Protein AF-A0A8D5FM17-F1 (afdb_monomer_lite)

Sequence (50 aa):
MGCVEIAPQIFQYNESLGYMEVVEMDYYDKKDVDEAIKNCPEDCISWEKV

Structure (mmCIF, N/CA/C/O backbone):
data_AF-A0A8D5FM17-F1
#
_entry.id   AF-A0A8D5FM17-F1
#
loop_
_atom_site.group_PDB
_atom_site.id
_atom_site.type_symbol
_atom_site.label_atom_id
_atom_site.label_alt_id
_atom_site.lab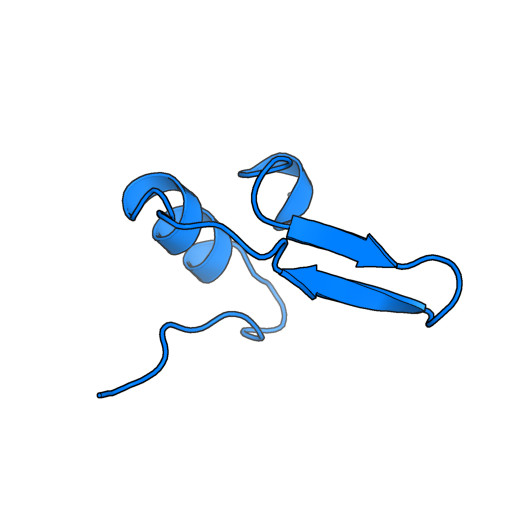el_comp_id
_atom_site.label_asym_id
_atom_site.label_entity_id
_atom_site.label_seq_id
_atom_site.pdbx_PDB_ins_code
_atom_site.Cartn_x
_atom_site.Cartn_y
_atom_site.Cartn_z
_atom_site.occupancy
_atom_site.B_iso_or_equiv
_atom_site.auth_seq_id
_atom_site.auth_comp_id
_atom_site.auth_asym_id
_atom_site.auth_atom_id
_atom_site.pdbx_PDB_model_num
ATOM 1 N N . MET A 1 1 ? 12.267 -3.989 -1.511 1.00 62.31 1 MET A N 1
ATOM 2 C CA . MET A 1 1 ? 11.193 -3.973 -0.504 1.00 62.31 1 MET A CA 1
ATOM 3 C C . MET A 1 1 ? 10.312 -2.772 -0.761 1.00 62.31 1 MET A C 1
ATOM 5 O O . MET A 1 1 ? 10.543 -1.710 -0.206 1.00 62.31 1 MET A O 1
ATOM 9 N N . GLY A 1 2 ? 9.374 -2.932 -1.692 1.00 83.44 2 GLY A N 1
ATOM 10 C CA . GLY A 1 2 ? 8.278 -1.992 -1.933 1.00 83.44 2 GLY A CA 1
ATOM 11 C C . GLY A 1 2 ? 7.006 -2.418 -1.198 1.00 83.44 2 GLY A C 1
ATOM 12 O O . GLY A 1 2 ? 6.911 -3.542 -0.709 1.00 83.44 2 GLY A O 1
ATOM 13 N N . CYS A 1 3 ? 6.005 -1.542 -1.153 1.00 92.69 3 CYS A N 1
ATOM 14 C CA . CYS A 1 3 ? 4.728 -1.801 -0.480 1.00 92.69 3 CYS A CA 1
ATOM 15 C C . CYS A 1 3 ? 3.996 -3.062 -0.990 1.00 92.69 3 CYS A C 1
ATOM 17 O O . CYS A 1 3 ? 3.412 -3.778 -0.182 1.00 92.69 3 CYS A O 1
ATOM 19 N N . VAL A 1 4 ? 4.122 -3.411 -2.278 1.00 93.38 4 VAL A N 1
ATOM 20 C CA . VAL A 1 4 ? 3.578 -4.662 -2.859 1.00 93.38 4 VAL A CA 1
ATOM 21 C C . VAL A 1 4 ? 4.239 -5.917 -2.284 1.00 93.38 4 VAL A C 1
ATOM 23 O O . VAL A 1 4 ? 3.586 -6.939 -2.131 1.00 93.38 4 VAL A O 1
ATOM 26 N N . GLU A 1 5 ? 5.530 -5.869 -1.944 1.00 92.69 5 GLU A N 1
ATOM 27 C CA . GLU A 1 5 ? 6.221 -7.027 -1.352 1.00 92.69 5 GLU A CA 1
ATOM 28 C C . GLU A 1 5 ? 5.803 -7.253 0.109 1.00 92.69 5 GLU A C 1
ATOM 30 O O . GLU A 1 5 ? 5.897 -8.373 0.605 1.00 92.69 5 GLU A O 1
ATOM 35 N N . ILE A 1 6 ? 5.353 -6.194 0.793 1.00 94.69 6 ILE A N 1
ATOM 36 C CA . ILE A 1 6 ? 4.936 -6.224 2.203 1.00 94.69 6 ILE A CA 1
ATOM 37 C C . ILE A 1 6 ? 3.464 -6.622 2.322 1.00 94.69 6 ILE A C 1
ATOM 39 O O . ILE A 1 6 ? 3.130 -7.497 3.114 1.00 94.69 6 ILE A O 1
ATOM 43 N N . ALA A 1 7 ? 2.596 -5.996 1.526 1.00 95.06 7 ALA A N 1
ATOM 44 C CA . ALA A 1 7 ? 1.154 -6.204 1.565 1.00 95.06 7 ALA A CA 1
ATOM 45 C C . ALA A 1 7 ? 0.575 -6.248 0.136 1.00 95.06 7 ALA A C 1
ATOM 47 O O . ALA A 1 7 ? -0.082 -5.296 -0.299 1.00 95.06 7 ALA A O 1
ATOM 48 N N . PRO A 1 8 ? 0.807 -7.340 -0.619 1.00 95.06 8 PRO A N 1
ATOM 49 C CA . PRO A 1 8 ? 0.377 -7.468 -2.018 1.00 95.06 8 PRO A CA 1
ATOM 50 C C . PRO A 1 8 ? -1.145 -7.440 -2.198 1.00 95.06 8 PRO A C 1
ATOM 52 O O . PRO A 1 8 ? -1.632 -7.167 -3.289 1.00 95.06 8 PRO A O 1
ATOM 55 N N . GLN A 1 9 ? -1.904 -7.733 -1.140 1.00 95.19 9 GLN A N 1
ATOM 56 C CA . GLN A 1 9 ? -3.361 -7.623 -1.134 1.00 95.19 9 GLN A CA 1
ATOM 57 C C . GLN A 1 9 ? -3.861 -6.178 -0.983 1.00 95.19 9 GLN A C 1
ATOM 59 O O . GLN A 1 9 ? -5.011 -5.915 -1.309 1.00 95.19 9 GLN A O 1
ATOM 64 N N . ILE A 1 10 ? -3.016 -5.262 -0.490 1.00 96.00 10 ILE A N 1
ATOM 65 C CA . ILE A 1 10 ? -3.368 -3.858 -0.216 1.00 96.00 10 ILE A CA 1
ATOM 66 C C . ILE A 1 10 ? -2.835 -2.935 -1.313 1.00 96.00 10 ILE A C 1
ATOM 68 O O . ILE A 1 10 ? -3.510 -1.983 -1.691 1.00 96.00 10 ILE A O 1
ATOM 72 N N . PHE A 1 11 ? -1.635 -3.203 -1.831 1.00 95.69 11 PHE A N 1
ATOM 73 C CA . PHE A 1 11 ? -0.971 -2.341 -2.807 1.00 95.69 11 PHE A CA 1
ATOM 74 C C . PHE A 1 11 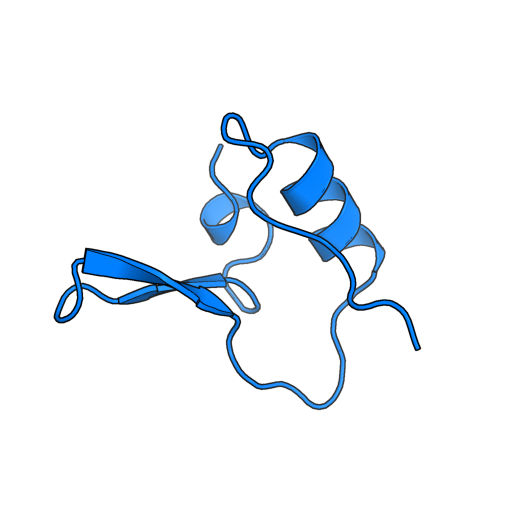? -0.771 -3.061 -4.135 1.00 95.69 11 PHE A C 1
ATOM 76 O O . PHE A 1 11 ? -0.238 -4.170 -4.170 1.00 95.69 11 PHE A O 1
ATOM 83 N N . GLN A 1 12 ? -1.107 -2.388 -5.233 1.00 94.75 12 GLN A N 1
ATOM 84 C CA . GLN A 1 12 ? -0.883 -2.888 -6.589 1.00 94.75 12 GLN A CA 1
ATOM 85 C C . GLN A 1 12 ? -0.267 -1.811 -7.482 1.00 94.75 12 GLN A C 1
ATOM 87 O O . GLN A 1 12 ? -0.540 -0.624 -7.319 1.00 94.75 12 GLN A O 1
ATOM 92 N N . TYR A 1 13 ? 0.572 -2.218 -8.434 1.00 93.44 13 TYR A N 1
ATOM 93 C CA . TYR A 1 13 ? 1.056 -1.307 -9.467 1.00 93.44 13 TYR A CA 1
ATOM 94 C C . TYR A 1 13 ? 0.088 -1.326 -10.646 1.00 93.44 13 TYR A C 1
ATOM 96 O O . TYR A 1 13 ? -0.134 -2.374 -11.254 1.00 93.44 13 TYR A O 1
ATOM 104 N N . ASN A 1 14 ? -0.478 -0.171 -10.980 1.00 9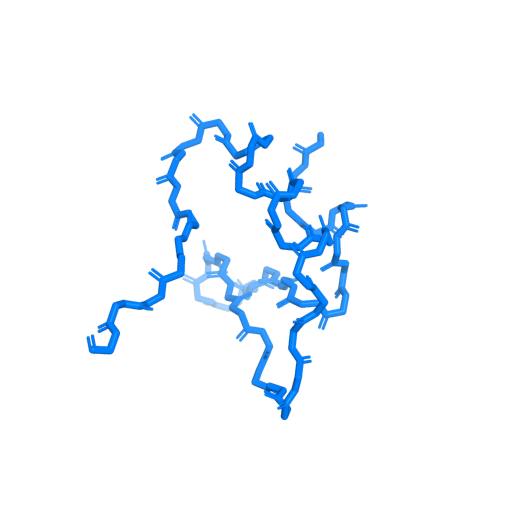2.81 14 ASN A N 1
ATOM 105 C CA . ASN A 1 14 ? -1.298 -0.032 -12.167 1.00 92.81 14 ASN A CA 1
ATOM 106 C C . ASN A 1 14 ? -0.394 0.204 -13.379 1.00 92.81 14 ASN A C 1
ATOM 108 O O . ASN A 1 14 ? 0.041 1.326 -13.631 1.00 92.81 14 ASN A O 1
ATOM 112 N N . GLU A 1 15 ? -0.129 -0.849 -14.154 1.00 92.62 15 GLU A N 1
ATOM 113 C CA . GLU A 1 15 ? 0.731 -0.767 -15.343 1.00 92.62 15 GLU A CA 1
ATOM 114 C C . GLU A 1 15 ? 0.190 0.183 -16.421 1.00 92.62 15 GLU A C 1
ATOM 116 O O . GLU A 1 15 ? 0.966 0.771 -17.170 1.00 92.62 15 GLU A O 1
ATOM 121 N N . SER A 1 16 ? -1.134 0.356 -16.504 1.00 94.81 16 SER A N 1
ATOM 122 C CA . SER A 1 16 ? -1.753 1.216 -17.522 1.00 94.81 16 SER A CA 1
ATOM 123 C C . SER A 1 16 ? -1.580 2.699 -17.212 1.00 94.81 16 SER A C 1
ATOM 125 O O . SER A 1 16 ? -1.471 3.510 -18.131 1.00 94.81 16 SER A O 1
ATOM 127 N N . LEU A 1 17 ? -1.573 3.056 -15.928 1.00 92.69 17 LEU A N 1
ATOM 128 C CA . LEU A 1 17 ? -1.475 4.442 -15.477 1.00 92.69 17 LEU A CA 1
ATOM 129 C C . LEU A 1 17 ? -0.065 4.807 -14.983 1.00 92.69 17 LEU A C 1
ATOM 131 O O . LEU A 1 17 ? 0.302 5.981 -14.951 1.00 92.69 17 LEU A O 1
ATOM 135 N N . GLY A 1 18 ? 0.750 3.800 -14.673 1.00 92.31 18 GLY A N 1
ATOM 136 C CA . GLY A 1 18 ? 2.160 3.935 -14.333 1.00 92.31 18 GLY A CA 1
ATOM 137 C C . GLY A 1 18 ? 2.439 4.254 -12.863 1.00 92.31 18 GLY A C 1
ATOM 138 O O . GLY A 1 18 ? 3.548 4.693 -12.553 1.00 92.31 18 GLY A O 1
ATOM 139 N N . TYR A 1 19 ? 1.480 4.048 -11.957 1.00 90.31 19 TYR A N 1
ATOM 140 C CA . TYR A 1 19 ? 1.607 4.385 -10.535 1.00 90.31 19 TYR A CA 1
ATOM 141 C C . TYR A 1 19 ? 1.076 3.304 -9.590 1.00 90.31 19 TYR A C 1
ATOM 143 O O . TYR A 1 19 ? 0.347 2.394 -9.982 1.00 90.31 19 TYR A O 1
ATOM 151 N N . MET A 1 20 ? 1.489 3.412 -8.325 1.00 92.56 20 MET A N 1
ATOM 152 C CA . MET A 1 20 ? 0.998 2.583 -7.228 1.00 92.56 20 MET A CA 1
ATOM 153 C C . MET A 1 20 ? -0.420 2.992 -6.828 1.00 92.56 20 MET A C 1
ATOM 155 O O . MET A 1 20 ? -0.717 4.179 -6.714 1.00 92.56 20 MET A O 1
ATOM 159 N N . GLU A 1 21 ? -1.264 2.003 -6.560 1.00 94.19 21 GLU A N 1
ATOM 160 C CA . GLU A 1 21 ? -2.642 2.168 -6.105 1.00 94.19 21 GLU A CA 1
ATOM 161 C C . GLU A 1 21 ? -2.900 1.335 -4.847 1.00 94.19 21 GLU A C 1
ATOM 163 O O . GLU A 1 21 ? -2.265 0.298 -4.622 1.00 94.19 21 GLU A O 1
ATOM 168 N N . VAL A 1 22 ? -3.859 1.796 -4.044 1.00 95.31 22 VAL A N 1
ATOM 169 C CA . VAL A 1 22 ? -4.426 1.039 -2.926 1.00 95.31 22 VAL A CA 1
ATOM 170 C C . VAL A 1 22 ? -5.652 0.290 -3.440 1.00 95.31 22 VAL A C 1
ATOM 172 O O . VAL A 1 22 ? -6.516 0.882 -4.086 1.00 95.31 22 VAL A O 1
ATOM 175 N N . VAL A 1 23 ? -5.715 -1.013 -3.183 1.00 95.31 23 VAL A N 1
ATOM 176 C CA . VAL A 1 23 ? -6.885 -1.840 -3.487 1.00 95.31 23 VAL A CA 1
ATOM 177 C C . VAL A 1 23 ? -7.997 -1.472 -2.513 1.00 95.31 23 VAL A C 1
ATOM 179 O O . VAL A 1 23 ? -7.784 -1.524 -1.308 1.00 95.31 23 VAL A O 1
ATOM 182 N N . GLU A 1 24 ? -9.181 -1.129 -3.021 1.00 94.62 24 GLU A N 1
ATOM 183 C CA . GLU A 1 24 ? -10.335 -0.802 -2.177 1.00 94.62 24 GLU A CA 1
ATOM 184 C C . GLU A 1 24 ? -10.786 -2.034 -1.378 1.00 94.62 24 GLU A C 1
ATOM 186 O O . GLU A 1 24 ? -11.149 -3.067 -1.950 1.00 94.62 24 GLU A O 1
ATOM 191 N N . MET A 1 25 ? -10.760 -1.925 -0.050 1.00 94.31 25 MET A N 1
ATOM 192 C CA . MET A 1 25 ? -11.097 -3.004 0.877 1.00 94.31 25 MET A CA 1
ATOM 193 C C . MET A 1 25 ? -11.901 -2.478 2.067 1.00 94.31 25 MET A C 1
ATOM 195 O O . MET A 1 25 ? -11.676 -1.368 2.542 1.00 94.31 25 MET A O 1
ATOM 199 N N . ASP A 1 26 ? -12.762 -3.329 2.632 1.00 94.88 26 ASP A N 1
ATOM 200 C CA . ASP A 1 26 ? -13.509 -3.012 3.861 1.00 94.88 26 ASP A CA 1
ATOM 201 C C . ASP A 1 26 ? -12.597 -2.869 5.095 1.00 94.88 26 ASP A C 1
ATOM 203 O O . ASP A 1 26 ? -12.969 -2.258 6.099 1.00 94.88 26 ASP A O 1
ATOM 207 N N . TYR A 1 27 ? -11.413 -3.486 5.053 1.00 94.00 27 TYR A N 1
ATOM 208 C CA . TYR A 1 27 ? -10.459 -3.507 6.153 1.00 94.00 27 TYR A CA 1
ATOM 209 C C . TYR A 1 27 ? -9.023 -3.575 5.640 1.00 94.00 27 TYR A C 1
ATOM 211 O O . TYR A 1 27 ? -8.681 -4.436 4.829 1.00 94.00 27 TYR A O 1
ATOM 219 N N . TYR A 1 28 ? -8.176 -2.719 6.206 1.00 95.38 28 TYR A N 1
ATOM 220 C CA . TYR A 1 28 ? -6.734 -2.729 6.002 1.00 95.38 28 TYR A CA 1
ATOM 221 C C . TYR A 1 28 ? -6.046 -3.168 7.294 1.00 95.38 28 TYR A C 1
ATOM 223 O O . TYR A 1 28 ? -6.245 -2.553 8.346 1.00 95.38 28 TYR A O 1
ATOM 231 N N . ASP A 1 29 ? -5.231 -4.224 7.228 1.00 95.19 29 ASP A N 1
ATOM 232 C CA . ASP A 1 29 ? -4.463 -4.664 8.392 1.00 95.19 29 ASP A CA 1
ATOM 233 C C . ASP A 1 29 ? -3.458 -3.580 8.784 1.00 95.19 29 ASP A C 1
ATOM 235 O O . ASP A 1 29 ? -2.564 -3.209 8.020 1.00 95.19 29 ASP A O 1
ATOM 239 N N . LYS A 1 30 ? -3.617 -3.056 10.001 1.00 95.75 30 LYS A N 1
ATOM 240 C CA . LYS A 1 30 ? -2.816 -1.927 10.462 1.00 95.75 30 LYS A CA 1
ATOM 241 C C . LYS A 1 30 ? -1.325 -2.252 10.508 1.00 95.75 30 LYS A C 1
ATOM 243 O O . LYS A 1 30 ? -0.515 -1.385 10.209 1.00 95.75 30 LYS A O 1
ATOM 248 N N . LYS A 1 31 ? -0.954 -3.472 10.895 1.00 96.12 31 LYS A N 1
ATOM 249 C CA . LYS A 1 31 ? 0.450 -3.865 11.023 1.00 96.12 31 LYS A CA 1
ATOM 250 C C . LYS A 1 31 ? 1.107 -3.932 9.647 1.00 96.12 31 LYS A C 1
ATOM 252 O O . LYS A 1 31 ? 2.221 -3.436 9.497 1.00 96.12 31 LYS A O 1
ATOM 257 N N . ASP A 1 32 ? 0.415 -4.508 8.672 1.00 95.25 32 ASP A N 1
ATOM 258 C CA . ASP A 1 32 ? 0.917 -4.611 7.302 1.00 95.25 32 ASP A CA 1
ATOM 259 C C . ASP A 1 32 ? 1.054 -3.223 6.654 1.00 95.25 32 ASP A C 1
ATOM 261 O O . ASP A 1 32 ? 2.081 -2.920 6.044 1.00 95.25 32 ASP A O 1
ATOM 265 N N . VAL A 1 33 ? 0.062 -2.344 6.842 1.00 95.81 33 VAL A N 1
ATOM 266 C CA . VAL A 1 33 ? 0.114 -0.967 6.325 1.00 95.81 33 VAL A CA 1
ATOM 267 C C . VAL A 1 33 ? 1.182 -0.133 7.032 1.00 95.81 33 VAL A C 1
ATOM 269 O O . VAL A 1 33 ? 1.943 0.555 6.358 1.00 95.81 33 VAL A O 1
ATOM 272 N N . ASP A 1 34 ? 1.299 -0.206 8.360 1.00 96.62 34 ASP A N 1
ATOM 273 C CA . ASP A 1 34 ? 2.315 0.544 9.109 1.00 96.62 34 ASP A CA 1
ATOM 274 C C . ASP A 1 34 ? 3.739 0.113 8.702 1.00 96.62 34 ASP A C 1
ATOM 276 O O . ASP A 1 34 ? 4.632 0.954 8.568 1.00 96.62 34 ASP A O 1
ATOM 280 N N . GLU A 1 35 ? 3.963 -1.182 8.446 1.00 95.94 35 GLU A N 1
ATOM 281 C CA . GLU A 1 35 ? 5.244 -1.674 7.926 1.00 95.94 35 GLU A CA 1
ATOM 282 C C . GLU A 1 35 ? 5.490 -1.190 6.487 1.00 95.94 35 GLU A C 1
ATOM 284 O O . GLU A 1 35 ? 6.612 -0.796 6.160 1.00 95.94 35 GLU A O 1
ATOM 289 N N . ALA A 1 36 ? 4.459 -1.149 5.636 1.00 95.81 36 ALA A N 1
ATOM 290 C CA . ALA A 1 36 ? 4.566 -0.597 4.286 1.00 95.81 36 ALA A CA 1
ATOM 291 C C . ALA A 1 36 ? 4.897 0.905 4.289 1.00 95.81 36 ALA A C 1
ATOM 293 O O . ALA A 1 36 ? 5.768 1.327 3.530 1.00 95.81 36 ALA A O 1
ATOM 294 N N . ILE A 1 37 ? 4.269 1.692 5.171 1.00 95.50 37 ILE A N 1
ATOM 295 C CA . ILE A 1 37 ? 4.568 3.119 5.374 1.00 95.50 37 ILE A CA 1
ATOM 296 C C . ILE A 1 37 ? 6.029 3.288 5.801 1.00 95.50 37 ILE A C 1
ATOM 298 O O . ILE A 1 37 ? 6.784 4.019 5.167 1.00 95.50 37 ILE A O 1
ATOM 302 N N . LYS A 1 38 ? 6.464 2.554 6.831 1.00 95.19 38 LYS A N 1
ATOM 303 C CA . LYS A 1 38 ? 7.826 2.639 7.380 1.00 95.19 38 LYS 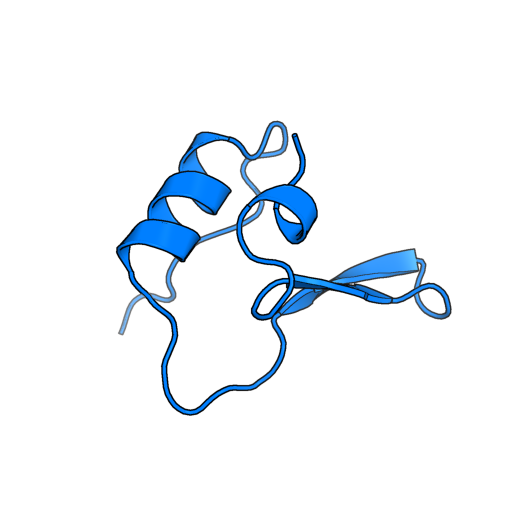A CA 1
ATOM 304 C C . LYS A 1 38 ? 8.921 2.314 6.359 1.00 95.19 38 LYS A C 1
ATOM 306 O O . LYS A 1 38 ? 10.015 2.867 6.446 1.00 95.19 38 LYS A O 1
ATOM 311 N N . ASN A 1 39 ? 8.655 1.389 5.438 1.00 94.25 39 ASN A N 1
ATOM 312 C CA . ASN A 1 39 ? 9.619 0.957 4.424 1.00 94.25 39 ASN A CA 1
ATOM 313 C C . ASN A 1 39 ? 9.448 1.679 3.078 1.00 94.25 39 ASN A C 1
ATOM 315 O O . ASN A 1 39 ? 10.141 1.332 2.122 1.00 94.25 39 ASN A O 1
ATOM 319 N N . CYS A 1 40 ? 8.553 2.665 2.976 1.00 93.94 40 CYS A N 1
ATOM 320 C CA . CYS A 1 40 ? 8.373 3.437 1.755 1.00 93.94 40 CYS A CA 1
ATOM 321 C C . CYS A 1 40 ? 9.514 4.464 1.599 1.00 93.94 40 CYS A C 1
ATOM 323 O O . CYS A 1 40 ? 9.583 5.410 2.383 1.00 93.94 40 CYS A O 1
ATOM 325 N N . PRO A 1 41 ? 10.404 4.334 0.595 1.00 91.94 41 PRO A N 1
ATOM 326 C CA . PRO A 1 41 ? 11.529 5.260 0.427 1.00 91.94 41 PRO A CA 1
ATOM 327 C C . PRO A 1 41 ? 11.089 6.673 0.022 1.00 91.94 41 PRO A C 1
ATOM 329 O O . PRO A 1 41 ? 11.784 7.637 0.323 1.00 91.94 41 PRO A O 1
ATOM 332 N N . GLU A 1 42 ? 9.935 6.785 -0.638 1.00 92.75 42 GLU A N 1
ATOM 333 C CA . GLU A 1 42 ? 9.373 8.047 -1.130 1.00 92.75 42 GLU A CA 1
ATOM 334 C C . GLU A 1 42 ? 8.374 8.682 -0.144 1.00 92.75 42 GLU A C 1
ATOM 336 O O . GLU A 1 42 ? 7.796 9.718 -0.459 1.00 92.75 42 GLU A O 1
ATOM 341 N N . ASP A 1 43 ? 8.136 8.056 1.020 1.00 92.38 43 ASP A N 1
ATOM 342 C CA . ASP A 1 43 ? 7.192 8.521 2.055 1.00 92.38 43 ASP A CA 1
ATOM 343 C C . ASP A 1 43 ? 5.791 8.876 1.500 1.00 92.38 43 ASP A C 1
ATOM 345 O O . ASP A 1 43 ? 5.159 9.860 1.883 1.00 92.38 43 ASP A O 1
ATOM 349 N N . CYS A 1 44 ? 5.308 8.089 0.531 1.00 92.94 44 CYS A N 1
ATOM 350 C CA . CYS A 1 44 ? 4.102 8.405 -0.245 1.00 92.94 44 CYS A CA 1
ATOM 351 C C . CYS A 1 44 ? 2.827 7.686 0.228 1.00 92.94 44 CYS A C 1
ATOM 353 O O . CYS A 1 44 ? 1.768 7.847 -0.379 1.00 92.94 44 CYS A O 1
ATOM 355 N N . ILE A 1 45 ? 2.906 6.898 1.304 1.00 94.31 45 ILE A N 1
ATOM 356 C CA . ILE A 1 45 ? 1.786 6.136 1.871 1.00 94.31 45 ILE A CA 1
ATOM 357 C C . ILE A 1 45 ? 1.464 6.726 3.243 1.00 94.31 45 ILE A C 1
ATOM 359 O O . ILE A 1 45 ? 2.355 6.885 4.072 1.00 94.31 45 ILE A O 1
ATOM 363 N N . SER A 1 46 ? 0.196 7.040 3.510 1.0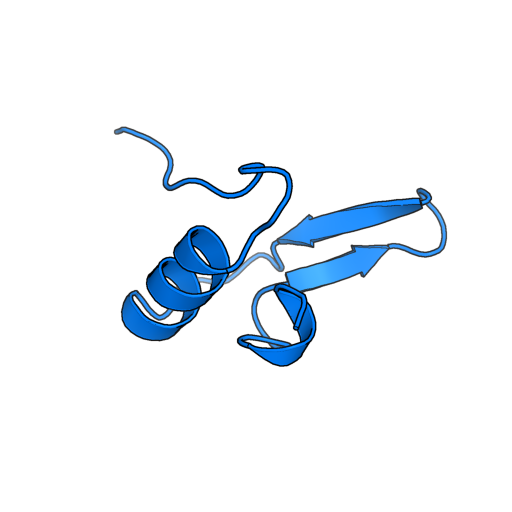0 95.12 46 SER A N 1
ATOM 364 C CA . SER A 1 46 ? -0.227 7.543 4.820 1.00 95.12 46 SER A CA 1
ATOM 365 C C . SER A 1 46 ? -1.681 7.192 5.121 1.00 95.12 46 SER A C 1
ATOM 367 O O . SER A 1 46 ? -2.482 6.988 4.212 1.00 95.12 46 SER A O 1
ATOM 369 N N . TRP A 1 47 ? -2.018 7.123 6.408 1.00 94.56 47 TRP A N 1
ATOM 370 C CA . TRP A 1 47 ? -3.405 7.025 6.851 1.00 94.56 47 TRP A CA 1
ATOM 371 C C . TRP A 1 47 ? -4.118 8.366 6.672 1.00 94.56 47 TRP A C 1
ATOM 373 O O . TRP A 1 47 ? -3.592 9.413 7.064 1.00 94.56 47 TRP A O 1
ATOM 383 N N . GLU A 1 48 ? -5.338 8.328 6.141 1.00 90.56 48 GLU A N 1
ATOM 384 C CA . GLU A 1 48 ? -6.203 9.502 6.091 1.00 90.56 48 GLU A CA 1
ATOM 385 C C . GLU A 1 48 ? -6.601 9.934 7.512 1.00 90.56 48 GLU A C 1
ATOM 387 O O . GLU A 1 48 ? -6.868 9.111 8.392 1.00 90.56 48 GLU A O 1
ATOM 392 N N . LYS A 1 49 ? -6.609 11.246 7.755 1.00 86.00 49 LYS A N 1
ATOM 393 C CA . LYS A 1 49 ? -7.063 11.816 9.025 1.0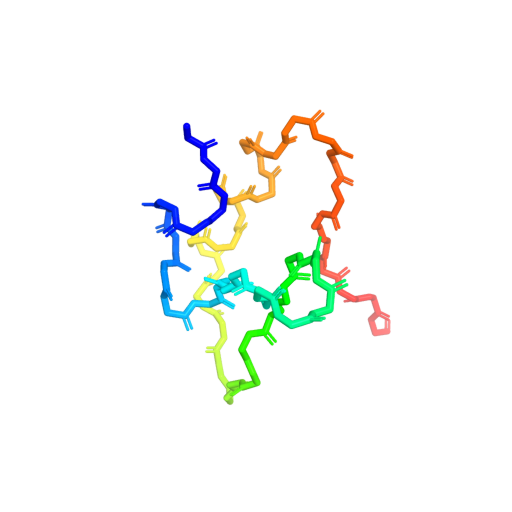0 86.00 49 LYS A CA 1
ATOM 394 C C . LYS A 1 49 ? -8.554 12.101 8.923 1.00 86.00 49 LYS A C 1
ATOM 396 O O . LYS A 1 49 ? -8.958 12.879 8.064 1.00 86.00 49 LYS A O 1
ATOM 401 N N . VAL A 1 50 ? -9.324 11.492 9.818 1.00 70.69 50 VAL A N 1
ATOM 402 C CA . VAL A 1 50 ? -10.752 11.780 10.023 1.00 70.69 50 VAL A CA 1
ATOM 403 C C . VAL A 1 50 ? -10.951 13.090 10.777 1.00 70.69 50 VAL A C 1
ATOM 405 O O . VAL A 1 50 ? -10.114 13.385 11.665 1.00 70.69 50 VAL A O 1
#

Organism: NCBI:txid2772557

Radius of gyration: 10.63 Å; chains: 1; bounding box: 25×19×28 Å

Foldseek 3Di:
DALCVLCVVQWDQDPVVGGIDGDDDPDDDPVSLVVNCVPHPVNPGDDDDD

pLDDT: mean 92.74, std 5.91, range [62.31, 96.62]

Secondary structure (DSSP, 8-state):
--HHHH-TTTEEEETTTTEEEEPP-S---HHHHHHHHHT-TT----PPP-